Protein AF-A0A0M8V7L6-F1 (afdb_monomer)

Solvent-accessible surface area (backbone atoms only — not comparable to full-atom values): 5656 Å² total; per-residue (Å²): 110,72,47,75,77,92,84,68,91,85,68,79,57,52,58,33,38,36,54,50,74,87,20,54,27,38,41,40,34,32,71,44,74,50,38,62,95,74,76,31,81,56,33,26,26,36,41,36,39,44,32,44,41,82,98,37,96,89,42,69,47,77,51,73,50,73,40,38,40,88,70,39,42,84,35,73,56,22,49,53,53,48,51,50,50,54,53,54,53,72,68,52,70,89,81,85,133

Radius of gyration: 14.97 Å; Cα contacts (8 Å, |Δi|>4): 171; chains: 1; bounding box: 34×33×40 Å

Structure (mmCIF, N/CA/C/O backbone):
data_AF-A0A0M8V7L6-F1
#
_entry.id   AF-A0A0M8V7L6-F1
#
loop_
_atom_site.group_PDB
_atom_site.id
_atom_site.type_symbol
_atom_site.label_atom_id
_atom_site.label_alt_id
_atom_site.label_comp_id
_atom_site.label_asym_id
_atom_site.label_entity_id
_atom_site.label_seq_id
_atom_site.pdbx_PDB_ins_code
_atom_site.Cartn_x
_atom_site.Cartn_y
_atom_site.Cartn_z
_atom_site.occupancy
_atom_site.B_iso_or_equiv
_atom_site.auth_seq_id
_atom_site.auth_comp_id
_atom_site.auth_asym_id
_atom_site.auth_atom_id
_atom_site.pdbx_PDB_model_num
ATOM 1 N N . MET A 1 1 ? 3.423 0.550 13.626 1.00 51.84 1 MET A N 1
ATOM 2 C CA . MET A 1 1 ? 4.596 0.062 12.860 1.00 51.84 1 MET A CA 1
ATOM 3 C C . MET A 1 1 ? 4.224 -1.280 12.256 1.00 51.84 1 MET A C 1
ATOM 5 O O . MET A 1 1 ? 3.614 -2.066 12.969 1.00 51.84 1 MET A O 1
ATOM 9 N N . LEU A 1 2 ? 4.521 -1.517 10.974 1.00 63.34 2 LEU A N 1
ATOM 10 C CA . LEU A 1 2 ? 4.265 -2.809 10.330 1.00 63.34 2 LEU A CA 1
ATOM 11 C C . LEU A 1 2 ? 5.418 -3.785 10.637 1.00 63.34 2 LEU A C 1
ATOM 13 O O . LEU A 1 2 ? 6.574 -3.366 10.641 1.00 63.34 2 LEU A O 1
ATOM 17 N N . SER A 1 3 ? 5.113 -5.054 10.898 1.00 65.81 3 SER A N 1
ATOM 18 C CA . SER A 1 3 ? 6.080 -6.145 11.084 1.00 65.81 3 SER A CA 1
ATOM 19 C C . SER A 1 3 ? 5.909 -7.199 9.990 1.00 65.81 3 SER A C 1
ATOM 21 O O . SER A 1 3 ? 4.801 -7.427 9.503 1.00 65.81 3 SER A O 1
ATOM 23 N N . ALA A 1 4 ? 7.012 -7.822 9.579 1.00 67.06 4 ALA A N 1
ATOM 24 C CA . ALA A 1 4 ? 7.007 -8.908 8.601 1.00 67.06 4 ALA A CA 1
ATOM 25 C C . ALA A 1 4 ? 6.729 -10.252 9.297 1.00 67.06 4 ALA A C 1
ATOM 27 O O . ALA A 1 4 ? 7.379 -10.559 10.298 1.00 67.06 4 ALA A O 1
ATOM 28 N N . ASP A 1 5 ? 5.819 -11.066 8.754 1.00 57.12 5 ASP A N 1
ATOM 29 C CA . ASP A 1 5 ? 5.554 -12.423 9.254 1.00 57.12 5 ASP A CA 1
ATOM 30 C C . ASP A 1 5 ? 6.341 -13.465 8.446 1.00 57.12 5 ASP A C 1
ATOM 32 O O . ASP A 1 5 ? 6.154 -13.645 7.241 1.00 57.12 5 ASP A O 1
ATOM 36 N N . GLY A 1 6 ? 7.241 -14.178 9.125 1.00 57.78 6 GLY A N 1
ATOM 37 C CA . GLY A 1 6 ? 8.034 -15.259 8.550 1.00 57.78 6 GLY A CA 1
ATOM 38 C C . GLY A 1 6 ? 7.328 -16.608 8.661 1.00 57.78 6 GLY A C 1
ATOM 39 O O . GLY A 1 6 ? 7.333 -17.204 9.733 1.00 57.78 6 GLY A O 1
ATOM 40 N N . THR A 1 7 ? 6.747 -17.092 7.557 1.00 58.84 7 THR A N 1
ATOM 41 C CA . THR A 1 7 ? 6.727 -18.494 7.060 1.00 58.84 7 THR A CA 1
ATOM 42 C C . THR A 1 7 ? 5.605 -18.680 6.031 1.00 58.84 7 THR A C 1
ATOM 44 O O . THR A 1 7 ? 4.484 -19.058 6.352 1.00 58.84 7 THR A O 1
ATOM 47 N N . ALA A 1 8 ? 5.921 -18.490 4.752 1.00 43.72 8 ALA A N 1
ATOM 48 C CA . ALA A 1 8 ? 5.143 -19.057 3.655 1.00 43.72 8 ALA A CA 1
ATOM 49 C C . ALA A 1 8 ? 6.104 -19.462 2.534 1.00 43.72 8 ALA A C 1
ATOM 51 O O . ALA A 1 8 ? 7.100 -18.785 2.290 1.00 43.72 8 ALA A O 1
ATOM 52 N N . SER A 1 9 ? 5.820 -20.575 1.861 1.00 47.62 9 SER A N 1
ATOM 53 C CA . SER A 1 9 ? 6.473 -20.952 0.605 1.00 47.62 9 SER A CA 1
ATOM 54 C C . SER A 1 9 ? 6.408 -19.759 -0.364 1.00 47.62 9 SER A C 1
ATOM 56 O O . SER A 1 9 ? 5.332 -19.407 -0.838 1.00 47.62 9 SER A O 1
ATOM 58 N N . ALA A 1 10 ? 7.550 -19.097 -0.569 1.00 46.44 10 ALA A N 1
ATOM 59 C CA . ALA A 1 10 ? 7.674 -17.704 -0.995 1.00 46.44 10 ALA A CA 1
ATOM 60 C C . ALA A 1 10 ? 7.374 -17.484 -2.489 1.00 46.44 10 ALA A C 1
ATOM 62 O O . ALA A 1 10 ? 8.263 -17.551 -3.335 1.00 46.44 10 ALA A O 1
ATOM 63 N N . SER A 1 11 ? 6.117 -17.212 -2.831 1.00 53.31 11 SER A N 1
ATOM 64 C CA . SER A 1 11 ? 5.714 -16.790 -4.176 1.00 53.31 11 SER A CA 1
ATOM 65 C C . SER A 1 11 ? 5.623 -15.261 -4.252 1.00 53.31 11 SER A C 1
ATOM 67 O O . SER A 1 11 ? 4.641 -14.729 -3.755 1.00 53.31 11 SER A O 1
ATOM 69 N N . GLU A 1 12 ? 6.619 -14.584 -4.848 1.00 72.75 12 GLU A N 1
ATOM 70 C CA . GLU A 1 12 ? 6.640 -13.198 -5.410 1.00 72.75 12 GLU A CA 1
ATOM 71 C C . GLU A 1 12 ? 5.963 -12.012 -4.671 1.00 72.75 12 GLU A C 1
ATOM 73 O O . GLU A 1 12 ? 5.991 -10.887 -5.176 1.00 72.75 12 GLU A O 1
ATOM 78 N N . MET A 1 13 ? 5.377 -12.223 -3.497 1.00 83.94 13 MET A N 1
ATOM 79 C CA . MET A 1 13 ? 4.543 -11.281 -2.765 1.00 83.94 13 MET A CA 1
ATOM 80 C C . MET A 1 13 ? 5.156 -11.031 -1.390 1.00 83.94 13 MET A C 1
ATOM 82 O O . MET A 1 13 ? 5.285 -11.955 -0.589 1.00 83.94 13 MET A O 1
ATOM 86 N N . ASP A 1 14 ? 5.520 -9.780 -1.138 1.00 93.62 14 ASP A N 1
ATOM 87 C CA . ASP A 1 14 ? 5.938 -9.290 0.166 1.00 93.62 14 ASP A CA 1
ATOM 88 C C . ASP A 1 14 ? 4.708 -8.913 1.003 1.00 93.62 14 ASP A C 1
ATOM 90 O O . ASP A 1 14 ? 3.735 -8.337 0.502 1.00 93.62 14 ASP A O 1
ATOM 94 N N . LEU A 1 15 ? 4.731 -9.291 2.279 1.00 95.56 15 LEU A N 1
ATOM 95 C CA . LEU A 1 15 ? 3.612 -9.174 3.205 1.00 95.56 15 LEU A CA 1
ATOM 96 C C . LEU A 1 15 ? 4.097 -8.573 4.520 1.00 95.56 15 LEU A C 1
ATOM 98 O O . LEU A 1 15 ? 5.031 -9.070 5.146 1.00 95.56 15 LEU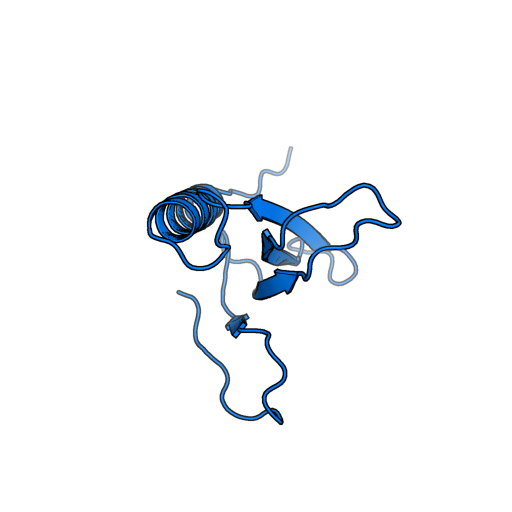 A O 1
ATOM 102 N N . SER A 1 16 ? 3.393 -7.548 4.986 1.00 95.31 16 SER A N 1
ATOM 103 C CA . SER A 1 16 ? 3.578 -7.013 6.333 1.00 95.31 16 SER A CA 1
ATOM 104 C C . SER A 1 16 ? 2.238 -6.664 6.966 1.00 95.31 16 SER A C 1
ATOM 106 O O . SER A 1 16 ? 1.260 -6.366 6.278 1.00 95.31 16 SER A O 1
ATOM 108 N N . SER A 1 17 ? 2.169 -6.738 8.288 1.00 96.25 17 SER A N 1
AT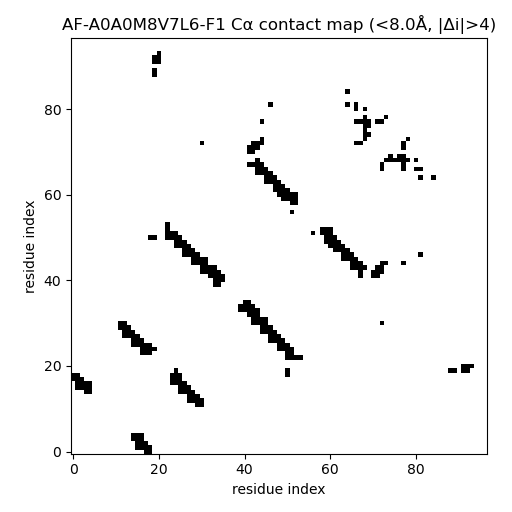OM 109 C CA . SER A 1 17 ? 0.960 -6.468 9.066 1.00 96.25 17 SER A CA 1
ATOM 110 C C . SER A 1 17 ? 1.241 -5.445 10.160 1.00 96.25 17 SER A C 1
ATOM 112 O O . SER A 1 17 ? 2.377 -5.281 10.594 1.00 96.25 17 SER A O 1
ATOM 114 N N . GLY A 1 18 ? 0.223 -4.718 10.604 1.00 95.75 18 GLY A N 1
ATOM 115 C CA . GLY A 1 18 ? 0.322 -3.771 11.712 1.00 95.75 18 GLY A CA 1
ATOM 116 C C . GLY A 1 18 ? -0.921 -2.903 11.782 1.00 95.75 18 GLY A C 1
ATOM 117 O O . GLY A 1 18 ? -2.025 -3.428 11.686 1.00 95.75 18 GLY A O 1
ATOM 118 N N . GLU A 1 19 ? -0.759 -1.592 11.951 1.00 96.12 19 GLU A N 1
ATOM 119 C CA . GLU A 1 19 ? -1.888 -0.691 12.199 1.00 96.12 19 GLU A CA 1
ATOM 120 C C . GLU A 1 19 ? -1.827 0.591 11.361 1.00 96.12 19 GLU A C 1
ATOM 122 O O . GLU A 1 19 ? -0.743 1.143 11.146 1.00 96.12 19 GLU A O 1
ATOM 127 N N . ILE A 1 20 ? -3.002 1.085 10.954 1.00 96.50 20 ILE A N 1
ATOM 128 C CA . ILE A 1 20 ? -3.230 2.420 10.377 1.00 96.50 20 ILE A CA 1
ATOM 129 C C . ILE A 1 20 ? -4.329 3.102 11.191 1.00 96.50 20 ILE A C 1
ATOM 131 O O . ILE A 1 20 ? -5.443 2.593 11.276 1.00 96.50 20 ILE A O 1
ATOM 135 N N . ASP A 1 21 ? -3.991 4.233 11.819 1.00 95.50 21 ASP A N 1
ATOM 136 C CA . ASP A 1 21 ? -4.861 4.979 12.748 1.00 95.50 21 ASP A CA 1
ATOM 137 C C . ASP A 1 21 ? -5.541 4.069 13.797 1.00 95.50 21 ASP A C 1
ATOM 139 O O . ASP A 1 21 ? -6.735 4.163 14.064 1.00 95.50 21 ASP A O 1
ATOM 143 N N . GLY A 1 22 ? -4.765 3.130 14.361 1.00 94.25 22 GLY A N 1
ATOM 144 C CA . GLY A 1 22 ? -5.210 2.162 15.374 1.00 94.25 22 GLY A CA 1
ATOM 145 C C . GLY A 1 22 ? -6.035 0.983 14.844 1.00 94.25 22 GLY A C 1
ATOM 146 O O . GLY A 1 22 ? -6.434 0.121 15.625 1.00 94.25 22 GLY A O 1
ATOM 147 N N . ALA A 1 23 ? -6.298 0.916 13.537 1.00 95.50 23 ALA A N 1
ATOM 148 C CA . ALA A 1 23 ? -7.008 -0.193 12.913 1.00 95.50 23 ALA A CA 1
ATOM 149 C C . ALA A 1 23 ? -6.041 -1.234 12.342 1.00 95.50 23 ALA A C 1
ATOM 151 O O . ALA A 1 23 ? -5.026 -0.869 11.748 1.00 95.50 23 ALA A O 1
ATOM 152 N N . LEU A 1 24 ? -6.386 -2.522 12.459 1.00 96.00 24 LEU A N 1
ATOM 153 C CA . LEU A 1 24 ? -5.624 -3.624 11.865 1.00 96.00 24 LEU A CA 1
ATOM 154 C C . LEU A 1 24 ? -5.419 -3.392 10.363 1.00 96.00 24 LEU A C 1
ATOM 156 O O . LEU A 1 24 ? -6.378 -3.157 9.628 1.00 96.00 24 LEU A O 1
ATOM 160 N N . ALA A 1 25 ? -4.178 -3.520 9.909 1.00 97.00 25 ALA A N 1
ATOM 161 C CA . ALA A 1 25 ? -3.793 -3.343 8.522 1.00 97.00 25 ALA A CA 1
ATOM 162 C C . ALA A 1 25 ? -2.873 -4.470 8.044 1.00 97.00 25 ALA A C 1
ATOM 164 O O . ALA A 1 25 ? -1.981 -4.922 8.764 1.00 97.00 25 ALA A O 1
ATOM 165 N N . VAL A 1 26 ? -3.061 -4.882 6.792 1.00 97.69 26 VAL A N 1
ATOM 166 C CA . VAL A 1 26 ? -2.141 -5.748 6.050 1.00 97.69 26 VAL A CA 1
ATOM 167 C C . VAL A 1 26 ? -1.699 -5.010 4.799 1.00 97.69 26 VAL A C 1
ATOM 169 O O . VAL A 1 26 ? -2.536 -4.583 4.005 1.00 97.69 26 VAL A O 1
ATOM 172 N N . ARG A 1 27 ? -0.388 -4.896 4.605 1.00 98.12 27 ARG A N 1
ATOM 173 C CA . ARG A 1 27 ? 0.231 -4.421 3.373 1.00 98.12 27 ARG A CA 1
ATOM 174 C C . ARG A 1 27 ? 0.687 -5.621 2.553 1.00 98.12 27 ARG A C 1
ATOM 176 O O . ARG A 1 27 ? 1.355 -6.520 3.064 1.00 98.12 27 ARG A O 1
ATOM 1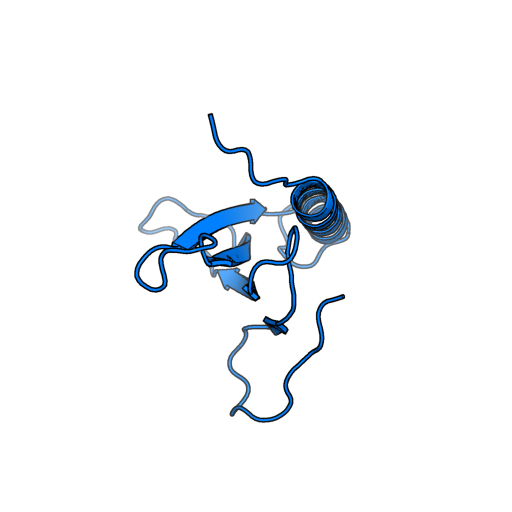83 N N . ARG A 1 28 ? 0.331 -5.621 1.274 1.00 97.75 28 ARG A N 1
ATOM 184 C CA . ARG A 1 28 ? 0.784 -6.593 0.281 1.00 97.75 28 ARG A CA 1
ATOM 185 C C . ARG A 1 28 ? 1.513 -5.863 -0.816 1.00 97.75 28 ARG A C 1
ATOM 187 O O . ARG A 1 28 ? 1.028 -4.844 -1.299 1.00 97.75 28 ARG A O 1
ATOM 194 N N . GLU A 1 29 ? 2.621 -6.416 -1.255 1.00 97.81 29 GLU A N 1
ATOM 195 C CA . GLU A 1 29 ? 3.375 -5.886 -2.369 1.00 97.81 29 GLU A CA 1
ATOM 196 C C . GLU A 1 29 ? 3.789 -7.012 -3.301 1.00 97.81 29 GLU A C 1
ATOM 198 O O . GLU A 1 29 ? 4.192 -8.080 -2.858 1.00 97.81 29 GLU A O 1
ATOM 203 N N . ARG A 1 30 ? 3.677 -6.796 -4.609 1.00 96.75 30 ARG A N 1
ATOM 204 C CA . ARG A 1 30 ? 4.107 -7.774 -5.612 1.00 96.75 30 ARG A CA 1
ATOM 205 C C . ARG A 1 30 ? 4.424 -7.114 -6.938 1.00 96.75 30 ARG A C 1
ATOM 207 O O . ARG A 1 30 ? 3.913 -6.037 -7.249 1.00 96.75 30 ARG A O 1
ATOM 214 N N . VAL A 1 31 ? 5.168 -7.826 -7.774 1.00 97.00 31 VAL A N 1
ATOM 215 C CA . VAL A 1 31 ? 5.204 -7.526 -9.206 1.00 97.00 31 VAL A CA 1
ATOM 216 C C . VAL A 1 31 ? 3.997 -8.180 -9.879 1.00 97.00 31 VAL A C 1
ATOM 218 O O . VAL A 1 31 ? 3.675 -9.345 -9.653 1.00 97.00 31 VAL A O 1
ATOM 221 N N . VAL A 1 32 ? 3.290 -7.403 -10.689 1.00 96.19 32 VAL A N 1
ATOM 222 C CA . VAL A 1 32 ? 2.271 -7.871 -11.621 1.00 96.19 32 VAL A CA 1
ATOM 223 C C . VAL A 1 32 ? 2.932 -7.953 -12.997 1.00 96.19 32 VAL A C 1
ATOM 225 O O . VAL A 1 32 ? 3.438 -6.931 -13.470 1.00 96.19 32 VAL A O 1
ATOM 228 N N . PRO A 1 33 ? 2.962 -9.130 -13.642 1.00 95.25 33 PRO A N 1
ATOM 229 C CA . PRO A 1 33 ? 3.584 -9.270 -14.953 1.00 95.25 33 PRO A CA 1
ATOM 230 C C . PRO A 1 33 ? 2.835 -8.457 -16.014 1.00 95.25 33 PRO A C 1
ATOM 232 O O . PRO A 1 33 ? 1.651 -8.147 -15.853 1.00 95.25 33 PRO A O 1
ATOM 235 N N . ALA A 1 34 ? 3.530 -8.145 -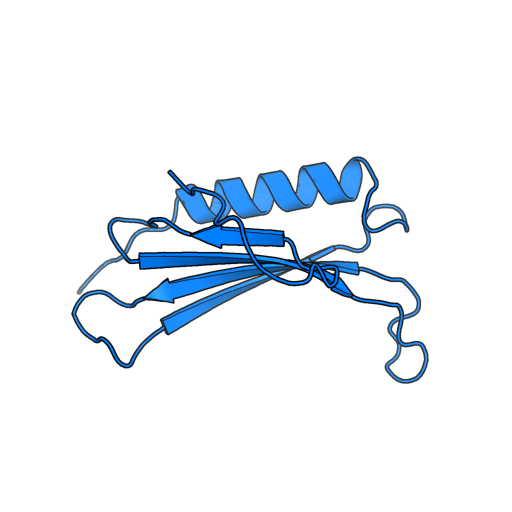17.111 1.00 95.31 34 ALA A N 1
ATOM 236 C CA . ALA A 1 34 ? 2.898 -7.603 -18.307 1.00 95.31 34 ALA A CA 1
ATOM 237 C C . ALA A 1 34 ? 1.794 -8.554 -18.799 1.00 95.31 34 ALA A C 1
ATOM 239 O O . ALA A 1 34 ? 1.912 -9.777 -18.702 1.00 95.31 34 ALA A O 1
ATOM 240 N N . ALA A 1 35 ? 0.734 -7.971 -19.338 1.00 95.38 35 ALA A N 1
ATOM 241 C CA . ALA A 1 35 ? -0.408 -8.657 -19.917 1.00 95.38 35 ALA A CA 1
ATOM 242 C C . ALA A 1 35 ? -0.804 -7.937 -21.221 1.00 95.38 35 ALA A C 1
ATOM 244 O O . ALA A 1 35 ? -1.775 -7.168 -21.226 1.00 95.38 35 ALA A O 1
ATOM 245 N N . PRO A 1 36 ? -0.045 -8.117 -22.323 1.00 94.12 36 PRO A N 1
ATOM 246 C CA . PRO A 1 36 ? -0.313 -7.447 -23.599 1.00 94.12 36 PRO A CA 1
ATOM 247 C C . PRO A 1 36 ? -1.724 -7.718 -24.136 1.00 94.12 36 PRO A C 1
ATOM 249 O O . PRO A 1 36 ? -2.348 -6.839 -24.726 1.00 94.12 36 PRO A O 1
ATOM 252 N N . GLU A 1 37 ? -2.275 -8.900 -23.856 1.00 94.88 37 GLU A N 1
ATOM 253 C CA . GLU A 1 37 ? -3.650 -9.286 -24.183 1.00 94.88 37 GLU A CA 1
ATOM 254 C C . GLU A 1 37 ? -4.717 -8.455 -23.448 1.00 94.88 37 GLU A C 1
ATOM 256 O O . GLU A 1 37 ? -5.880 -8.441 -23.846 1.00 94.88 37 GLU A O 1
ATOM 261 N N . ARG A 1 38 ? -4.316 -7.740 -22.391 1.00 89.88 38 ARG A N 1
ATOM 262 C CA . ARG A 1 38 ? -5.127 -6.779 -21.628 1.00 89.88 38 ARG A CA 1
ATOM 263 C C . ARG A 1 38 ? -4.596 -5.346 -21.745 1.00 89.88 38 ARG A C 1
ATOM 265 O O . ARG A 1 38 ? -4.875 -4.523 -20.877 1.00 89.88 38 ARG A O 1
ATOM 272 N N . SER A 1 39 ? -3.821 -5.057 -22.793 1.00 89.25 39 SER A N 1
ATOM 273 C CA . SER A 1 39 ? -3.216 -3.741 -23.049 1.00 89.25 39 SER A CA 1
ATOM 274 C C . SER A 1 39 ? -2.273 -3.246 -21.939 1.00 89.25 39 SER A C 1
ATOM 276 O O . SER A 1 39 ? -2.057 -2.045 -21.801 1.00 89.25 39 SER A O 1
ATOM 278 N N . ALA A 1 40 ? -1.690 -4.160 -21.155 1.00 91.50 40 ALA A N 1
ATOM 279 C CA . ALA A 1 40 ? -0.652 -3.860 -20.171 1.00 91.50 40 ALA A CA 1
ATOM 280 C C . ALA A 1 40 ? 0.709 -4.337 -20.700 1.00 91.50 40 ALA A C 1
ATOM 282 O O . ALA A 1 40 ? 1.121 -5.468 -20.461 1.00 91.50 40 ALA A O 1
ATOM 283 N N . GLU A 1 41 ? 1.395 -3.486 -21.460 1.00 95.00 41 GLU A N 1
ATOM 284 C CA . GLU A 1 41 ? 2.640 -3.846 -22.162 1.00 95.00 41 GLU A CA 1
ATOM 285 C C . GLU A 1 41 ? 3.843 -4.038 -21.227 1.00 95.00 41 GLU A C 1
ATOM 287 O O . GLU A 1 41 ? 4.777 -4.767 -21.554 1.00 95.00 41 GLU A O 1
ATOM 292 N N . LEU A 1 42 ? 3.813 -3.409 -20.050 1.00 95.75 42 LEU A N 1
ATOM 293 C CA . LEU A 1 42 ? 4.889 -3.437 -19.065 1.00 95.75 42 LEU A CA 1
ATOM 294 C C . LEU A 1 42 ? 4.419 -4.094 -17.768 1.00 95.75 42 LEU A C 1
ATOM 296 O O . LEU A 1 42 ? 3.251 -3.999 -17.383 1.00 95.75 42 LEU A O 1
ATOM 300 N N . ALA A 1 43 ? 5.351 -4.751 -17.078 1.00 96.50 43 ALA A N 1
ATOM 301 C CA . ALA A 1 43 ? 5.119 -5.208 -15.716 1.00 96.50 43 ALA A CA 1
ATOM 302 C C . ALA A 1 43 ? 4.989 -4.001 -14.773 1.00 96.50 43 ALA A C 1
ATOM 304 O O . ALA A 1 43 ? 5.582 -2.947 -15.003 1.00 96.50 43 ALA A O 1
ATOM 305 N N . SER A 1 44 ? 4.233 -4.165 -13.692 1.00 97.06 44 SER A N 1
ATOM 306 C CA . SER A 1 44 ? 4.026 -3.118 -12.688 1.00 97.06 44 SER A CA 1
ATOM 307 C C . SER A 1 44 ? 4.322 -3.639 -11.288 1.00 97.06 44 SER A C 1
ATOM 309 O O . SER A 1 44 ? 4.159 -4.826 -11.015 1.00 97.06 44 SER A O 1
ATOM 311 N N . ARG A 1 45 ? 4.749 -2.766 -10.381 1.00 97.88 45 ARG A N 1
ATOM 312 C CA . ARG A 1 45 ? 4.771 -3.044 -8.944 1.00 97.88 45 ARG A CA 1
ATOM 313 C C . ARG A 1 45 ? 3.452 -2.588 -8.360 1.00 97.88 45 ARG A C 1
ATOM 315 O O . ARG A 1 45 ? 3.019 -1.468 -8.625 1.00 97.88 45 ARG A O 1
ATOM 322 N N . ARG A 1 46 ? 2.808 -3.456 -7.588 1.00 98.06 46 ARG A N 1
ATOM 323 C CA . ARG A 1 46 ? 1.521 -3.198 -6.948 1.00 98.06 46 ARG A CA 1
ATOM 324 C C . ARG A 1 46 ? 1.670 -3.287 -5.441 1.00 98.06 46 ARG A C 1
ATOM 326 O O . ARG A 1 46 ? 2.165 -4.298 -4.953 1.00 98.06 46 ARG A O 1
ATOM 333 N N . VAL A 1 47 ? 1.176 -2.266 -4.747 1.00 98.56 47 VAL A N 1
ATOM 334 C CA . VAL A 1 47 ? 1.061 -2.215 -3.287 1.00 98.56 47 VAL A CA 1
ATOM 335 C C . VAL A 1 47 ? -0.412 -2.091 -2.921 1.00 98.56 47 VAL A C 1
ATOM 337 O O . VAL A 1 47 ? -1.146 -1.310 -3.528 1.00 98.56 47 VAL A O 1
ATOM 340 N N . GLU A 1 48 ? -0.854 -2.878 -1.950 1.00 98.50 48 GLU A N 1
ATOM 341 C CA . GLU A 1 48 ? -2.224 -2.902 -1.447 1.00 98.50 48 GLU A CA 1
ATOM 342 C C . GLU A 1 48 ? -2.204 -2.822 0.073 1.00 98.50 48 GLU A C 1
ATOM 344 O O . GLU A 1 48 ? -1.537 -3.620 0.724 1.00 98.50 48 GLU A O 1
ATOM 349 N N . TYR A 1 49 ? -2.983 -1.905 0.634 1.00 98.44 49 TYR A N 1
ATOM 350 C CA . TYR A 1 49 ? -3.311 -1.870 2.050 1.00 98.44 49 TYR A CA 1
ATOM 351 C C . TYR A 1 49 ? -4.744 -2.346 2.237 1.00 98.44 49 TYR A C 1
ATOM 353 O O . TYR A 1 49 ? -5.672 -1.778 1.661 1.00 98.44 49 TYR A O 1
ATOM 361 N N . LEU A 1 50 ? -4.915 -3.384 3.049 1.00 97.75 50 LEU A N 1
ATOM 362 C CA . LEU A 1 50 ? -6.201 -3.856 3.539 1.00 97.75 50 LEU A CA 1
ATOM 363 C C . LEU A 1 50 ? -6.313 -3.402 4.991 1.00 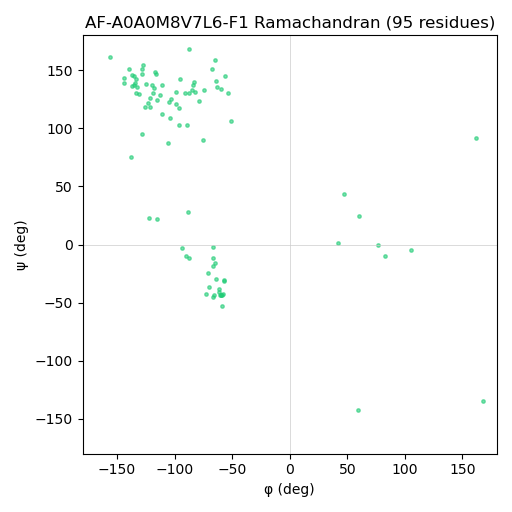97.75 50 LEU A C 1
ATOM 365 O O . LEU A 1 50 ? -5.595 -3.926 5.841 1.00 97.75 50 LEU A O 1
ATOM 369 N N . VAL A 1 51 ? -7.173 -2.425 5.263 1.00 97.31 51 VAL A N 1
ATOM 370 C CA . VAL A 1 51 ? -7.336 -1.813 6.589 1.00 97.31 51 VAL A CA 1
ATOM 371 C C . VAL A 1 51 ? -8.734 -2.119 7.104 1.00 97.31 51 VAL A C 1
ATOM 373 O O . VAL A 1 51 ? -9.717 -1.830 6.423 1.00 97.31 51 VAL A O 1
ATOM 376 N N . ALA A 1 52 ? -8.836 -2.719 8.285 1.00 96.31 52 ALA A N 1
ATOM 377 C CA . ALA A 1 52 ? -10.119 -2.983 8.923 1.00 96.31 52 ALA A CA 1
ATOM 378 C C . ALA A 1 52 ? -10.830 -1.660 9.248 1.00 96.31 52 ALA A C 1
ATOM 380 O O . ALA A 1 52 ? -10.196 -0.701 9.689 1.00 96.31 52 ALA A O 1
ATOM 381 N N . VAL A 1 53 ? -12.147 -1.604 9.058 1.00 95.44 53 VAL A N 1
ATOM 382 C CA . VAL A 1 53 ? -12.952 -0.468 9.526 1.00 95.44 53 VAL A CA 1
ATOM 383 C C . VAL A 1 53 ? -13.182 -0.633 11.036 1.00 95.44 53 VAL A C 1
ATOM 385 O O . VAL A 1 53 ? -13.690 -1.675 11.460 1.00 95.44 53 VAL A O 1
ATOM 388 N N . PRO A 1 54 ? -12.818 0.346 11.888 1.00 93.19 54 PRO A N 1
ATOM 389 C CA . PRO A 1 54 ? -13.026 0.210 13.326 1.00 93.19 54 PRO A CA 1
ATOM 390 C C . PRO A 1 54 ? -14.507 0.024 13.676 1.00 93.19 54 PRO A C 1
ATOM 392 O O . PRO A 1 54 ? -15.367 0.749 13.189 1.00 93.19 54 PRO A O 1
ATOM 395 N N . GLY A 1 55 ? -14.803 -0.940 14.549 1.00 90.19 55 GLY A N 1
ATOM 396 C CA . GLY A 1 55 ? -16.166 -1.207 15.023 1.00 90.19 55 GLY A CA 1
ATOM 397 C C . GLY A 1 55 ? -17.035 -2.073 14.103 1.00 90.19 55 GLY A C 1
ATOM 398 O O . GLY A 1 55 ? -18.079 -2.533 14.562 1.00 90.19 55 GLY A O 1
ATOM 399 N N . ASP A 1 56 ? -16.603 -2.368 12.872 1.00 92.56 56 ASP A N 1
ATOM 400 C CA . ASP A 1 56 ? -17.299 -3.281 11.957 1.00 92.56 56 ASP A CA 1
ATOM 401 C C . ASP A 1 56 ? -16.334 -4.357 11.412 1.00 92.56 56 ASP A C 1
ATOM 403 O O . ASP A 1 56 ? -15.633 -4.133 10.423 1.00 92.56 56 ASP A O 1
ATOM 407 N N . PRO A 1 57 ? -16.283 -5.555 12.027 1.00 81.50 57 PRO A N 1
ATOM 408 C CA . PRO A 1 57 ? -15.336 -6.605 11.644 1.00 81.50 57 PRO A CA 1
ATOM 409 C C . PRO A 1 57 ? -15.592 -7.196 10.245 1.00 81.50 57 PRO A C 1
ATOM 411 O O . PRO A 1 57 ? -14.749 -7.938 9.734 1.00 81.50 57 PRO A O 1
ATOM 414 N N . GLY A 1 58 ? -16.742 -6.902 9.627 1.00 92.19 58 GLY A N 1
ATOM 415 C CA . GLY A 1 58 ? -17.066 -7.327 8.265 1.00 92.19 58 GLY A CA 1
ATOM 416 C C . GLY A 1 58 ? -16.585 -6.357 7.185 1.00 92.19 58 GLY A C 1
ATOM 417 O O . GLY A 1 58 ? -16.611 -6.711 6.005 1.00 92.19 58 GLY A O 1
ATOM 418 N N . GLN A 1 59 ? -16.144 -5.153 7.562 1.00 95.62 59 GLN A N 1
ATOM 419 C CA . GLN A 1 59 ? -15.808 -4.088 6.624 1.00 95.62 59 GLN A CA 1
ATOM 420 C C . GLN A 1 59 ? -14.309 -3.795 6.569 1.00 95.62 59 GLN A C 1
ATOM 422 O O . GLN A 1 59 ? -13.609 -3.714 7.577 1.00 95.62 59 GLN A O 1
ATOM 427 N N . TRP A 1 60 ? -13.826 -3.609 5.341 1.00 96.50 60 TRP A N 1
ATOM 428 C CA . TRP A 1 60 ? -12.423 -3.366 5.035 1.00 96.50 60 TRP A CA 1
ATOM 429 C C . TRP A 1 60 ? -12.301 -2.267 3.984 1.00 96.50 60 TRP A C 1
ATOM 431 O O . TRP A 1 60 ? -13.008 -2.278 2.974 1.00 96.50 60 TRP A O 1
ATOM 441 N N . LEU A 1 61 ? -11.362 -1.350 4.194 1.00 95.50 61 LEU A N 1
ATOM 442 C CA . LEU A 1 61 ? -10.869 -0.440 3.171 1.00 95.50 61 LEU A CA 1
ATOM 443 C C . LEU A 1 61 ? -9.729 -1.122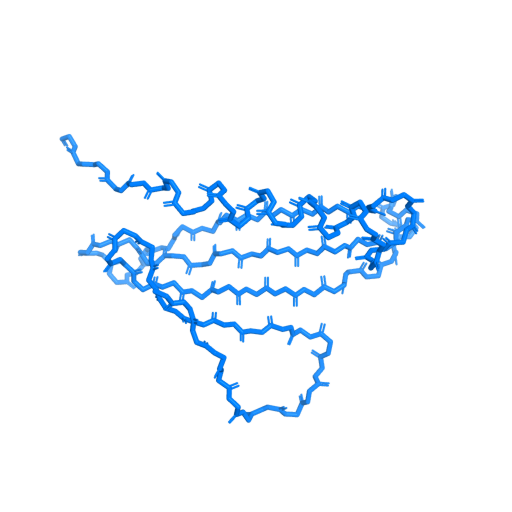 2.414 1.00 95.50 61 LEU A C 1
ATOM 445 O O . LEU A 1 61 ? -8.776 -1.608 3.023 1.00 95.50 61 LEU A O 1
ATOM 449 N N . VAL A 1 62 ? -9.803 -1.105 1.084 1.00 97.38 62 VAL A N 1
ATOM 450 C CA . VAL A 1 62 ? -8.686 -1.489 0.217 1.00 97.38 62 VAL A CA 1
ATOM 451 C C . VAL A 1 62 ? -8.173 -0.249 -0.498 1.00 97.38 62 VAL A C 1
ATOM 453 O O . VAL A 1 62 ? -8.860 0.304 -1.355 1.00 97.38 62 VAL A O 1
ATOM 456 N N . ALA A 1 63 ? -6.954 0.168 -0.164 1.00 97.94 63 ALA A N 1
ATOM 457 C CA . ALA A 1 63 ? -6.218 1.182 -0.909 1.00 97.94 63 ALA A CA 1
ATOM 458 C C . ALA A 1 63 ? -5.151 0.483 -1.749 1.00 97.94 63 ALA A C 1
ATOM 460 O O . ALA A 1 63 ? -4.350 -0.286 -1.223 1.00 97.94 63 ALA A O 1
ATOM 461 N N . ALA A 1 64 ? -5.142 0.726 -3.057 1.00 98.00 64 ALA A N 1
ATOM 462 C CA . ALA A 1 64 ? -4.229 0.052 -3.963 1.00 98.00 64 ALA A CA 1
ATOM 463 C C . ALA A 1 64 ? -3.546 1.031 -4.907 1.00 98.00 64 ALA A C 1
ATOM 465 O O . ALA A 1 64 ? -4.197 1.877 -5.520 1.00 98.00 64 ALA A O 1
ATOM 466 N N . PHE A 1 65 ? -2.245 0.845 -5.073 1.00 98.38 65 PHE A N 1
ATOM 467 C CA . PHE A 1 65 ? -1.400 1.644 -5.941 1.00 98.38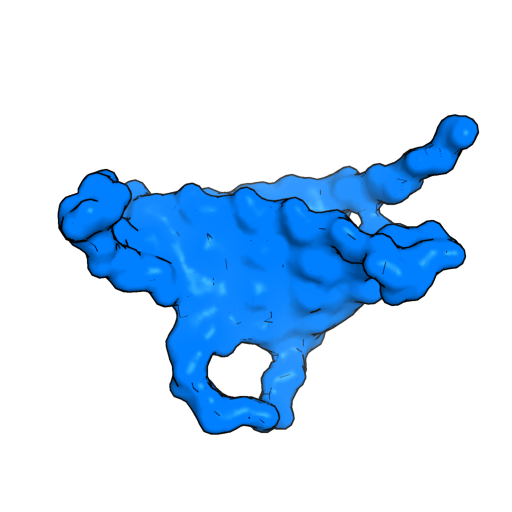 65 PHE A CA 1
ATOM 468 C C . PHE A 1 65 ? -0.605 0.736 -6.873 1.00 98.38 65 PHE A C 1
ATOM 470 O O . PHE A 1 65 ? -0.275 -0.407 -6.539 1.00 98.38 65 PHE A O 1
ATOM 477 N N . SER A 1 66 ? -0.336 1.201 -8.089 1.00 97.62 66 SER A N 1
ATOM 478 C CA . SER A 1 66 ? 0.489 0.470 -9.046 1.00 97.62 66 SER A CA 1
ATOM 479 C C . SER A 1 66 ? 1.332 1.434 -9.868 1.00 97.62 66 SER A C 1
ATOM 481 O O . SER A 1 66 ? 0.844 2.480 -10.288 1.00 97.62 66 SER A O 1
ATOM 483 N N . THR A 1 67 ? 2.589 1.068 -10.105 1.00 97.81 67 THR A N 1
ATOM 484 C CA . THR A 1 67 ? 3.539 1.851 -10.902 1.00 97.81 67 THR A CA 1
ATOM 485 C C . THR A 1 67 ? 4.336 0.951 -11.841 1.00 97.81 67 THR A C 1
ATOM 487 O O . THR A 1 67 ? 4.635 -0.195 -11.507 1.00 97.81 67 THR A O 1
ATOM 490 N N . ILE A 1 68 ? 4.676 1.470 -13.020 1.00 97.12 68 ILE A N 1
ATOM 491 C CA . ILE A 1 68 ? 5.578 0.826 -13.988 1.00 97.12 68 ILE A CA 1
ATOM 492 C C . ILE A 1 68 ? 7.038 1.285 -13.826 1.00 97.12 68 ILE A C 1
ATOM 494 O O . ILE A 1 68 ? 7.903 0.810 -14.559 1.00 97.12 68 ILE A O 1
ATOM 498 N N . GLY A 1 69 ? 7.312 2.218 -12.904 1.00 95.44 69 GLY A N 1
ATOM 499 C CA . GLY A 1 69 ? 8.620 2.867 -12.791 1.00 95.44 69 GLY A CA 1
ATOM 500 C C . GLY A 1 69 ? 9.005 3.594 -14.082 1.00 95.44 69 GLY A C 1
ATOM 501 O O . GLY A 1 69 ? 8.153 4.144 -14.783 1.00 95.44 69 GLY A O 1
ATOM 502 N N . ALA A 1 70 ? 10.286 3.548 -14.431 1.00 96.00 70 ALA A N 1
ATOM 503 C CA . ALA A 1 70 ? 10.819 3.947 -15.734 1.00 96.00 70 ALA A CA 1
ATOM 504 C C . ALA A 1 70 ? 10.818 2.778 -16.748 1.00 96.00 70 ALA A C 1
ATOM 506 O O . ALA A 1 70 ? 11.640 2.732 -17.664 1.00 96.00 70 ALA A O 1
ATOM 507 N N . GLY A 1 71 ? 9.892 1.824 -16.590 1.00 95.25 71 GLY A N 1
ATOM 508 C CA . GLY A 1 71 ? 9.777 0.605 -17.397 1.00 95.25 71 GLY A CA 1
ATOM 509 C C . GLY A 1 71 ? 10.249 -0.662 -16.682 1.00 95.25 71 GLY A C 1
ATOM 510 O O . GLY A 1 71 ? 10.087 -1.758 -17.222 1.00 95.25 71 GLY A O 1
ATOM 511 N N . ASN A 1 72 ? 10.792 -0.536 -15.468 1.00 94.88 72 ASN A N 1
ATOM 512 C CA . ASN A 1 72 ? 11.125 -1.653 -14.598 1.00 94.88 72 ASN A CA 1
ATOM 513 C C . ASN A 1 72 ? 10.394 -1.496 -13.249 1.00 94.88 72 ASN A C 1
ATOM 515 O O . ASN A 1 72 ? 10.630 -0.529 -12.533 1.00 94.88 72 ASN A O 1
ATOM 519 N N . PRO A 1 73 ? 9.563 -2.463 -12.819 1.00 96.06 73 PRO A N 1
ATOM 520 C CA . PRO A 1 73 ? 8.835 -2.367 -11.552 1.00 96.06 73 PRO A CA 1
ATOM 521 C C . PRO A 1 73 ? 9.732 -2.408 -10.299 1.00 96.06 73 PRO A C 1
ATOM 523 O O . PRO A 1 73 ? 9.215 -2.329 -9.191 1.00 96.06 73 PRO A O 1
ATOM 526 N N . ARG A 1 74 ? 11.052 -2.573 -10.443 1.00 95.38 74 ARG A N 1
ATOM 527 C CA . ARG A 1 74 ? 12.034 -2.574 -9.346 1.00 95.38 74 ARG A CA 1
ATOM 528 C C . ARG A 1 74 ? 13.127 -1.511 -9.520 1.00 95.38 74 ARG A C 1
ATOM 530 O O . ARG A 1 74 ? 14.235 -1.712 -9.037 1.00 95.38 74 ARG A O 1
ATOM 537 N N . ASP A 1 75 ? 12.865 -0.461 -10.295 1.00 97.56 75 ASP A N 1
ATOM 538 C CA . ASP A 1 75 ? 13.787 0.674 -10.406 1.00 97.56 75 ASP A CA 1
ATOM 539 C C . ASP A 1 75 ? 13.554 1.742 -9.324 1.00 97.56 75 ASP A C 1
ATOM 541 O O . ASP A 1 75 ? 12.531 1.742 -8.639 1.00 97.56 75 ASP A O 1
ATOM 545 N N . ASP A 1 76 ? 14.502 2.676 -9.207 1.00 98.25 76 ASP A N 1
ATOM 546 C CA . ASP A 1 76 ? 14.484 3.752 -8.209 1.00 98.25 76 ASP A CA 1
ATOM 547 C C . ASP A 1 76 ? 13.215 4.621 -8.287 1.00 98.25 76 ASP A C 1
ATOM 549 O O . ASP A 1 76 ? 12.753 5.156 -7.277 1.00 98.25 76 ASP A O 1
ATOM 553 N N . LEU A 1 77 ? 12.621 4.775 -9.479 1.00 98.19 77 LEU A N 1
ATOM 554 C CA . LEU A 1 77 ? 11.370 5.517 -9.631 1.00 98.19 77 LEU A CA 1
ATOM 555 C C . LEU A 1 77 ? 10.194 4.719 -9.059 1.00 98.19 77 LEU A C 1
ATOM 557 O O . LEU A 1 77 ? 9.345 5.288 -8.370 1.00 98.19 77 LEU A O 1
ATOM 561 N N . ALA A 1 78 ? 10.138 3.410 -9.317 1.00 98.12 78 ALA A N 1
ATOM 562 C CA . ALA A 1 78 ? 9.153 2.530 -8.704 1.00 98.12 78 ALA A CA 1
ATOM 563 C C . ALA A 1 78 ? 9.298 2.506 -7.174 1.00 98.12 78 ALA A C 1
ATOM 565 O O . ALA A 1 78 ? 8.280 2.560 -6.481 1.00 98.12 78 ALA A O 1
ATOM 566 N N . ASP A 1 79 ? 10.530 2.478 -6.657 1.00 98.19 79 ASP A N 1
ATOM 567 C CA . ASP A 1 79 ? 10.820 2.581 -5.222 1.00 98.19 79 ASP A CA 1
ATOM 568 C C . ASP A 1 79 ? 10.287 3.895 -4.635 1.00 98.19 79 ASP A C 1
ATOM 570 O O . ASP A 1 79 ? 9.479 3.863 -3.707 1.00 98.19 79 ASP A O 1
ATOM 574 N N . ALA A 1 80 ? 10.638 5.041 -5.226 1.00 98.56 80 ALA A N 1
ATOM 575 C CA . ALA A 1 80 ? 10.197 6.352 -4.746 1.00 98.56 80 ALA A CA 1
ATOM 576 C C . ALA A 1 80 ? 8.665 6.519 -4.777 1.00 98.56 80 ALA A C 1
ATOM 578 O O . ALA A 1 80 ? 8.075 7.118 -3.877 1.00 98.56 80 ALA A O 1
ATOM 579 N N . MET A 1 81 ? 7.992 5.986 -5.802 1.00 98.62 81 MET A N 1
ATOM 580 C CA . MET A 1 81 ? 6.529 6.034 -5.891 1.00 98.62 81 MET A CA 1
ATOM 581 C C . MET A 1 81 ? 5.848 5.133 -4.855 1.00 98.62 81 MET A C 1
ATOM 583 O O . MET A 1 81 ? 4.799 5.503 -4.326 1.00 98.62 81 MET A O 1
ATOM 587 N N . VAL A 1 82 ? 6.428 3.966 -4.561 1.00 98.38 82 VAL A N 1
ATOM 588 C CA . VAL A 1 82 ? 5.950 3.093 -3.482 1.00 98.38 82 VAL A CA 1
ATOM 589 C C . VAL A 1 82 ? 6.162 3.749 -2.122 1.00 98.38 82 VAL A C 1
ATOM 591 O O . VAL A 1 82 ? 5.220 3.795 -1.337 1.00 98.38 82 VAL A O 1
ATOM 594 N N . GLU A 1 83 ? 7.335 4.332 -1.874 1.00 98.31 83 GLU A N 1
ATOM 595 C CA . GLU A 1 83 ? 7.619 5.063 -0.634 1.00 98.31 83 GLU A CA 1
ATOM 596 C C . GLU A 1 83 ? 6.646 6.232 -0.437 1.00 98.31 83 GLU A C 1
ATOM 598 O O . GLU A 1 83 ? 6.103 6.419 0.652 1.00 98.31 83 GLU A O 1
ATOM 603 N N . TRP A 1 84 ? 6.357 6.990 -1.498 1.00 98.31 84 TRP A N 1
ATOM 604 C CA . TRP A 1 84 ? 5.352 8.052 -1.456 1.00 98.31 84 TRP A CA 1
ATOM 605 C C . TRP A 1 84 ? 3.958 7.522 -1.097 1.00 98.31 84 TRP A C 1
ATOM 607 O O . TRP A 1 84 ? 3.258 8.134 -0.287 1.00 98.31 84 TRP A O 1
ATOM 617 N N . PHE A 1 85 ? 3.544 6.395 -1.679 1.00 98.44 85 PHE A N 1
ATOM 618 C CA . PHE A 1 85 ? 2.251 5.794 -1.365 1.00 98.44 85 PHE A CA 1
ATOM 619 C C . PHE A 1 85 ? 2.194 5.292 0.082 1.00 98.44 85 PHE A C 1
ATOM 621 O O . PHE A 1 85 ? 1.219 5.563 0.785 1.00 98.44 85 PHE A O 1
ATOM 628 N N . ASP A 1 86 ? 3.253 4.635 0.555 1.00 98.00 86 ASP A N 1
ATOM 629 C CA . ASP A 1 86 ? 3.373 4.198 1.945 1.00 98.00 86 ASP A CA 1
ATOM 630 C C . ASP A 1 86 ? 3.305 5.411 2.894 1.00 98.00 86 ASP A C 1
ATOM 632 O O . ASP A 1 86 ? 2.551 5.394 3.871 1.00 98.00 86 ASP A O 1
ATOM 636 N N . ALA A 1 87 ? 3.996 6.509 2.563 1.00 98.25 87 ALA A N 1
ATOM 637 C CA . ALA A 1 87 ? 3.931 7.764 3.307 1.00 98.25 87 ALA A CA 1
ATOM 638 C C . ALA A 1 87 ? 2.511 8.352 3.324 1.00 98.25 87 ALA A C 1
ATOM 640 O O . ALA A 1 87 ? 2.031 8.744 4.389 1.00 98.25 87 ALA A O 1
ATOM 641 N N . LEU A 1 88 ? 1.800 8.357 2.192 1.00 97.56 88 LEU A N 1
ATOM 642 C CA . LEU A 1 88 ? 0.403 8.797 2.121 1.00 97.56 88 LEU A CA 1
ATOM 643 C C . LEU A 1 88 ? -0.488 7.971 3.056 1.00 97.56 88 LEU A C 1
ATOM 645 O O . LEU A 1 88 ? -1.291 8.542 3.797 1.00 97.56 88 LEU A O 1
ATOM 649 N N . MET A 1 89 ? -0.298 6.652 3.098 1.00 97.19 89 MET A N 1
ATOM 650 C CA . MET A 1 89 ? -1.053 5.774 3.993 1.00 97.19 89 MET A CA 1
ATOM 651 C C . MET A 1 89 ? -0.791 6.063 5.478 1.00 97.19 89 MET A C 1
ATOM 653 O O . MET A 1 89 ? -1.709 5.917 6.285 1.00 97.19 89 MET A O 1
ATOM 657 N N . THR A 1 90 ? 0.397 6.556 5.857 1.00 95.31 90 THR A N 1
ATOM 658 C CA . THR A 1 90 ? 0.663 6.985 7.251 1.00 95.31 90 THR A CA 1
ATOM 659 C C . THR A 1 90 ? -0.149 8.205 7.692 1.00 95.31 90 THR A C 1
ATOM 661 O O . THR A 1 90 ? -0.291 8.447 8.890 1.00 95.31 90 THR A O 1
ATOM 664 N N . THR A 1 91 ? -0.689 8.973 6.741 1.00 95.75 91 THR A N 1
ATOM 665 C CA . THR A 1 91 ? -1.496 10.172 7.021 1.00 95.75 91 THR A CA 1
ATOM 666 C C . THR A 1 91 ? -2.989 9.879 7.155 1.00 95.75 91 THR A C 1
ATOM 668 O O . THR A 1 91 ? -3.751 10.758 7.559 1.00 95.75 91 THR A O 1
ATOM 671 N N . PHE A 1 92 ? -3.417 8.660 6.813 1.00 94.69 92 PHE A N 1
ATOM 672 C CA . PHE A 1 92 ? -4.821 8.276 6.839 1.00 94.69 92 PHE A CA 1
ATOM 673 C C . PHE A 1 92 ? -5.375 8.338 8.264 1.00 94.69 92 PHE A C 1
ATOM 675 O O . PHE A 1 92 ? -4.738 7.860 9.202 1.00 94.69 92 PHE A O 1
ATOM 682 N N . ARG A 1 93 ? -6.572 8.913 8.417 1.00 94.12 93 ARG A N 1
ATOM 683 C CA . ARG A 1 93 ? -7.297 8.957 9.689 1.00 94.12 93 ARG A CA 1
ATOM 684 C C . ARG A 1 93 ? -8.751 8.581 9.484 1.00 94.12 93 ARG A C 1
ATOM 686 O O . ARG A 1 93 ? -9.379 9.053 8.535 1.00 94.12 93 ARG A O 1
ATOM 693 N N . TRP A 1 94 ? -9.293 7.795 10.401 1.00 93.19 94 TRP A N 1
ATOM 694 C CA . TRP A 1 94 ? -10.725 7.571 10.481 1.00 93.19 94 TRP A CA 1
ATOM 695 C C . TRP A 1 94 ? -11.396 8.812 1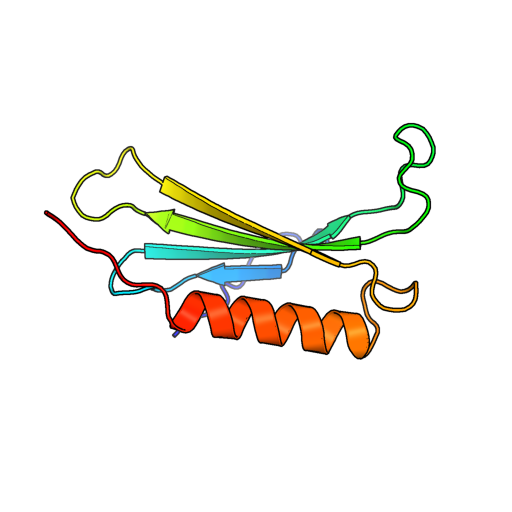1.062 1.00 93.19 94 TRP A C 1
ATOM 697 O O . TRP A 1 94 ? -10.969 9.361 12.079 1.00 93.19 94 TRP A O 1
ATOM 707 N N . SER A 1 95 ? -12.472 9.254 10.424 1.00 90.12 95 SER A N 1
ATOM 708 C CA . SER A 1 95 ? -13.366 10.256 10.985 1.00 90.12 95 SER A CA 1
ATOM 709 C C . SER A 1 95 ? -14.783 9.709 11.005 1.00 90.12 95 SER A C 1
ATOM 711 O O . SER A 1 95 ? -15.244 9.0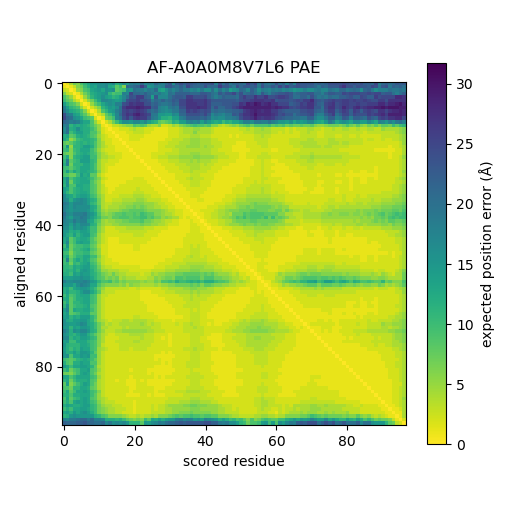67 10.063 1.00 90.12 95 SER A O 1
ATOM 713 N N . TRP A 1 96 ? -15.468 9.969 12.110 1.00 83.19 96 TRP A N 1
ATOM 714 C CA . TRP A 1 96 ? -16.876 9.653 12.293 1.00 83.19 96 TRP A CA 1
ATOM 715 C C . TRP A 1 96 ? -17.601 10.992 12.383 1.00 83.19 96 TRP A C 1
ATOM 717 O O . TRP A 1 96 ? -17.156 11.878 13.116 1.00 83.19 96 TRP A O 1
ATOM 727 N N . THR A 1 97 ? -18.655 11.167 11.591 1.00 63.25 97 THR A N 1
ATOM 728 C CA . THR A 1 97 ? -19.593 12.292 11.720 1.00 63.25 97 THR A CA 1
ATOM 729 C C . THR A 1 97 ? -20.907 11.768 12.264 1.00 63.25 97 THR A C 1
ATOM 731 O O . THR A 1 97 ? -21.278 10.641 11.867 1.00 63.25 97 THR A O 1
#

Foldseek 3Di:
DWDFDDDDPDDFKGWIWDAQQNWTKIKIWGWAQADVVVVRRAIKIKIWIWTADPPDNVDTDIDMDIDCAVRNCPDPRVVVVVVVVVVVSNPDHDDDD

Mean predicted aligned error: 5.92 Å

Sequence (97 aa):
MLSADGTASASEMDLSSGEIDGALAVRRERVVPAAPERSAELASRRVEYLVAVPGDPGQWLVAAFSTIGAGNPRDDLADAMVEWFDALMTTFRWSWT

pLDDT: mean 90.54, std 13.66, range [43.72, 98.62]

Secondary structure (DSSP, 8-state):
--EE---S---SEEEEEEEETTEEEEEEEEEEPPBGGGTB-S-EEEEEEEEEPTT-TT-EEEEEEEE-TTS-TTSHHHHHHHHHHHHHHHT------

Nearest PDB structures (foldseek):
  5ful-assembly1_A  TM=4.408E-01  e=6.289E+00  Mus musculus
  8pjd-assembly1_A  TM=4.379E-01  e=8.767E+00  Mus musculus
  2qr1-assembly2_C  TM=3.342E-01  e=7.426E+00  Schizosaccharomyces pombe
  6hsw-assembly3_C  TM=2.108E-01  e=3.615E+00  Teredinibacter turnerae T7901